Protein AF-0000000075883491 (afdb_homodimer)

Secondary structure (DSSP, 8-state):
-EEEHHHHHHHS-TTSEEEEETTEEEEEEEETTEEEEEEEEESS-TTTS-GGG-EEEEEEEEEEEESSHHHHHHHHHHHHT-/-EEEHHHHHHHS-TTSEEEEETTEEEEEEEETTEEEEEEEEESS-TTTS-GGG-EEEEEEEEEEEESSHHHHHHHHHHHHT-

Organism: Streptococcus dysgalactiae (NCBI:txid1334)

InterPro domains:
  IPR040613 Nucleotide modification associated domain 4 [PF18756] (1-79)

pLDDT: mean 87.58, std 11.11, range [54.25, 97.0]

Structure (mmCIF, N/CA/C/O backbone):
data_AF-0000000075883491-model_v1
#
loop_
_entity.id
_entity.type
_entity.pdbx_description
1 polymer 'UDP-N-acetylmuramate-alanine ligase'
#
loop_
_atom_site.group_PDB
_atom_site.id
_atom_site.type_symbol
_atom_site.label_atom_id
_atom_site.label_alt_id
_atom_site.label_comp_id
_atom_site.label_asym_id
_atom_site.label_entity_id
_atom_site.label_seq_id
_atom_site.pdbx_PDB_ins_code
_atom_site.Cartn_x
_atom_site.Cartn_y
_atom_site.Cartn_z
_atom_site.occupancy
_atom_site.B_iso_or_equiv
_atom_site.auth_seq_id
_atom_site.auth_comp_id
_atom_site.auth_asym_id
_atom_site.auth_atom_id
_atom_site.pdbx_PDB_model_num
ATOM 1 N N . MET A 1 1 ? -6.07 17.203 13.109 1 72.06 1 MET A N 1
ATOM 2 C CA . MET A 1 1 ? -5.098 16.609 14.016 1 72.06 1 MET A CA 1
ATOM 3 C C . MET A 1 1 ? -3.955 15.961 13.234 1 72.06 1 MET A C 1
ATOM 5 O O . MET A 1 1 ? -4.184 15.32 12.203 1 72.06 1 MET A O 1
ATOM 9 N N . THR A 1 2 ? -2.736 16.359 13.555 1 87.5 2 THR A N 1
ATOM 10 C CA . THR A 1 2 ? -1.535 15.922 12.844 1 87.5 2 THR A CA 1
ATOM 11 C C . THR A 1 2 ? -1.117 14.523 13.297 1 87.5 2 THR A C 1
ATOM 13 O O . THR A 1 2 ? -1.439 14.102 14.414 1 87.5 2 THR A O 1
ATOM 16 N N . THR A 1 3 ? -0.742 13.742 12.461 1 91.31 3 THR A N 1
ATOM 17 C CA . THR A 1 3 ? -0.175 12.43 12.758 1 91.31 3 THR A CA 1
ATOM 18 C C . THR A 1 3 ? 1.215 12.297 12.141 1 91.31 3 THR A C 1
ATOM 20 O O . THR A 1 3 ? 1.745 13.25 11.57 1 91.31 3 THR A O 1
ATOM 23 N N . THR A 1 4 ? 1.922 11.188 12.414 1 90 4 THR A N 1
ATOM 24 C CA . THR A 1 4 ? 3.209 10.859 11.805 1 90 4 THR A CA 1
ATOM 25 C C . THR A 1 4 ? 3.172 9.477 11.164 1 90 4 THR A C 1
ATOM 27 O O . THR A 1 4 ? 2.264 8.688 11.422 1 90 4 THR A O 1
ATOM 30 N N . LEU A 1 5 ? 4.117 9.289 10.328 1 90.75 5 LEU A N 1
ATOM 31 C CA . LEU A 1 5 ? 4.211 7.969 9.719 1 90.75 5 LEU A CA 1
ATOM 32 C C . LEU A 1 5 ? 4.363 6.887 10.789 1 90.75 5 LEU A C 1
ATOM 34 O O . LEU A 1 5 ? 3.764 5.816 10.68 1 90.75 5 LEU A O 1
ATOM 38 N N . GLU A 1 6 ? 5.191 7.125 11.812 1 90.88 6 GLU A N 1
ATOM 39 C CA . GLU A 1 6 ? 5.359 6.199 12.93 1 90.88 6 GLU A CA 1
ATOM 40 C C . GLU A 1 6 ? 4.02 5.875 13.578 1 90.88 6 GLU A C 1
ATOM 42 O O . GLU A 1 6 ? 3.715 4.707 13.844 1 90.88 6 GLU A O 1
ATOM 47 N N . LYS A 1 7 ? 3.213 6.867 13.82 1 92.75 7 LYS A N 1
ATOM 48 C CA . LYS A 1 7 ? 1.913 6.68 14.461 1 92.75 7 LYS A CA 1
ATOM 49 C C . LYS A 1 7 ? 0.967 5.895 13.555 1 92.75 7 LYS A C 1
ATOM 51 O O . LYS A 1 7 ? 0.168 5.09 14.031 1 92.75 7 LYS A O 1
ATOM 56 N N . LEU A 1 8 ? 1.03 6.211 12.258 1 94.75 8 LEU A N 1
ATOM 57 C CA . LEU A 1 8 ? 0.183 5.48 11.328 1 94.75 8 LEU A CA 1
ATOM 58 C C . LEU A 1 8 ? 0.496 3.988 11.359 1 94.75 8 LEU A C 1
ATOM 60 O O . LEU A 1 8 ? -0.416 3.158 11.367 1 94.75 8 LEU A O 1
ATOM 64 N N . TYR A 1 9 ? 1.832 3.633 11.477 1 93.69 9 TYR A N 1
ATOM 65 C CA . TYR A 1 9 ? 2.223 2.229 11.539 1 93.69 9 TYR A CA 1
ATOM 66 C C . TYR A 1 9 ? 1.803 1.599 12.859 1 93.69 9 TYR A C 1
ATOM 68 O O . TYR A 1 9 ? 1.639 0.38 12.953 1 93.69 9 TYR A O 1
ATOM 76 N N . ASP A 1 10 ? 1.544 2.408 13.867 1 93.69 10 ASP A N 1
ATOM 77 C CA . ASP A 1 10 ? 1.15 1.918 15.18 1 93.69 10 ASP A CA 1
ATOM 78 C C . ASP A 1 10 ? -0.359 1.693 15.258 1 93.69 10 ASP A C 1
ATOM 80 O O . ASP A 1 10 ? -0.822 0.777 15.938 1 93.69 10 ASP A O 1
ATOM 84 N N . ILE A 1 11 ? -1.118 2.525 14.602 1 94.12 11 ILE A N 1
ATOM 85 C CA . ILE A 1 11 ? -2.562 2.516 14.812 1 94.12 11 ILE A CA 1
ATOM 86 C C . ILE A 1 11 ? -3.221 1.566 13.812 1 94.12 11 ILE A C 1
ATOM 88 O O . ILE A 1 11 ? -4.23 0.928 14.125 1 94.12 11 ILE A O 1
ATOM 92 N N . TYR A 1 12 ? -2.738 1.44 12.664 1 95.62 12 TYR A N 1
ATOM 93 C CA . TYR A 1 12 ? -3.346 0.556 11.68 1 95.62 12 TYR A CA 1
ATOM 94 C C . TYR A 1 12 ? -2.822 -0.868 11.828 1 95.62 12 TYR A C 1
ATOM 96 O O . TYR A 1 12 ? -1.67 -1.075 12.211 1 95.62 12 TYR A O 1
ATOM 104 N N . PRO A 1 13 ? -3.703 -1.774 11.539 1 93.88 13 PRO A N 1
ATOM 105 C CA . PRO A 1 13 ? -3.215 -3.154 11.57 1 93.88 13 PRO A CA 1
ATOM 106 C C . PRO A 1 13 ? -2.178 -3.438 10.484 1 93.88 13 PRO A C 1
ATOM 108 O O . PRO A 1 13 ? -2.1 -2.707 9.492 1 93.88 13 PRO A O 1
ATOM 111 N N . ALA A 1 14 ? -1.427 -4.5 10.641 1 92.5 14 ALA A N 1
ATOM 112 C CA . ALA A 1 14 ? -0.366 -4.879 9.711 1 92.5 14 ALA A CA 1
ATOM 113 C C . ALA A 1 14 ? -0.933 -5.199 8.328 1 92.5 14 ALA A C 1
ATOM 115 O O . ALA A 1 14 ? -0.203 -5.191 7.336 1 92.5 14 ALA A O 1
ATOM 116 N N . THR A 1 15 ? -2.213 -5.406 8.258 1 93.69 15 THR A N 1
ATOM 117 C CA . THR A 1 15 ? -2.818 -5.777 6.984 1 93.69 15 THR A CA 1
ATOM 118 C C . THR A 1 15 ? -3.221 -4.539 6.191 1 93.69 15 THR A C 1
ATOM 120 O O . THR A 1 15 ? -3.643 -4.641 5.039 1 93.69 15 THR A O 1
ATOM 123 N N . ALA A 1 16 ? -3.135 -3.402 6.789 1 95.94 16 ALA A N 1
ATOM 124 C CA . ALA A 1 16 ? -3.352 -2.164 6.043 1 95.94 16 ALA A CA 1
ATOM 125 C C . ALA A 1 16 ? -2.158 -1.848 5.148 1 95.94 16 ALA A C 1
ATOM 127 O O . ALA A 1 16 ? -1.061 -2.369 5.359 1 95.94 16 ALA A O 1
ATOM 128 N N . SER A 1 17 ? -2.408 -1.094 4.113 1 96.94 17 SER A N 1
ATOM 129 C CA . SER A 1 17 ? -1.328 -0.626 3.25 1 96.94 17 SER A CA 1
ATOM 130 C C . SER A 1 17 ? -1.07 0.864 3.445 1 96.94 17 SER A C 1
ATOM 132 O O . SER A 1 17 ? -1.956 1.688 3.211 1 96.94 17 SER A O 1
ATOM 134 N N . ILE A 1 18 ? 0.077 1.157 3.92 1 96.88 18 ILE A N 1
ATOM 135 C CA . ILE A 1 18 ? 0.528 2.535 4.09 1 96.88 18 ILE A CA 1
ATOM 136 C C . ILE A 1 18 ? 1.584 2.867 3.039 1 96.88 18 ILE A C 1
ATOM 138 O O . ILE A 1 18 ? 2.633 2.219 2.979 1 96.88 18 ILE A O 1
ATOM 142 N N . ILE A 1 19 ? 1.335 3.869 2.232 1 96.62 19 ILE A N 1
ATOM 143 C CA . ILE A 1 19 ? 2.135 4.152 1.047 1 96.62 19 ILE A CA 1
ATOM 144 C C . ILE A 1 19 ? 2.613 5.602 1.081 1 96.62 19 ILE A C 1
ATOM 146 O O . ILE A 1 19 ? 1.896 6.508 0.652 1 96.62 19 ILE A O 1
ATOM 150 N N . PRO A 1 20 ? 3.848 5.781 1.582 1 94.06 20 PRO A N 1
ATOM 151 C CA . PRO A 1 20 ? 4.43 7.109 1.387 1 94.06 20 PRO A CA 1
ATOM 152 C C . PRO A 1 20 ? 4.633 7.457 -0.087 1 94.06 20 PRO A C 1
ATOM 154 O O . PRO A 1 20 ? 5.117 6.621 -0.858 1 94.06 20 PRO A O 1
ATOM 157 N N . TYR A 1 21 ? 4.27 8.617 -0.512 1 93.12 21 TYR A N 1
ATOM 158 C CA . TYR A 1 21 ? 4.363 9.109 -1.881 1 93.12 21 TYR A CA 1
ATOM 159 C C . TYR A 1 21 ? 4.648 10.609 -1.903 1 93.12 21 TYR A C 1
ATOM 161 O O . TYR A 1 21 ? 3.748 11.422 -1.67 1 93.12 21 TYR A O 1
ATOM 169 N N . LYS A 1 22 ? 5.855 11.016 -2.238 1 90.69 22 LYS A N 1
ATOM 170 C CA . LYS A 1 22 ? 6.258 12.414 -2.256 1 90.69 22 LYS A CA 1
ATOM 171 C C . LYS A 1 22 ? 5.859 13.117 -0.961 1 90.69 22 LYS A C 1
ATOM 173 O O . LYS A 1 22 ? 6.336 12.766 0.117 1 90.69 22 LYS A O 1
ATOM 178 N N . ASP A 1 23 ? 4.887 14.047 -1.021 1 89.81 23 ASP A N 1
ATOM 179 C CA . ASP A 1 23 ? 4.461 14.82 0.14 1 89.81 23 ASP A CA 1
ATOM 180 C C . ASP A 1 23 ? 3.193 14.234 0.757 1 89.81 23 ASP A C 1
ATOM 182 O O . ASP A 1 23 ? 2.537 14.891 1.573 1 89.81 23 ASP A O 1
ATOM 186 N N . TRP A 1 24 ? 2.873 13.062 0.331 1 92.88 24 TRP A N 1
ATOM 187 C CA . TRP A 1 24 ? 1.618 12.477 0.782 1 92.88 24 TRP A CA 1
ATOM 188 C C . TRP A 1 24 ? 1.854 11.102 1.409 1 92.88 24 TRP A C 1
ATOM 190 O O . TRP A 1 24 ? 2.941 10.539 1.286 1 92.88 24 TRP A O 1
ATOM 200 N N . VAL A 1 25 ? 0.886 10.68 2.16 1 94.94 25 VAL A N 1
ATOM 201 C CA . VAL A 1 25 ? 0.755 9.289 2.57 1 94.94 25 VAL A CA 1
ATOM 202 C C . VAL A 1 25 ? -0.639 8.773 2.221 1 94.94 25 VAL A C 1
ATOM 204 O O . VAL A 1 25 ? -1.643 9.414 2.543 1 94.94 25 VAL A O 1
ATOM 207 N N . ILE A 1 26 ? -0.681 7.66 1.47 1 96.5 26 ILE A N 1
ATOM 208 C CA . ILE A 1 26 ? -1.938 6.992 1.154 1 96.5 26 ILE A CA 1
ATOM 209 C C . ILE A 1 26 ? -2.113 5.77 2.055 1 96.5 26 ILE A C 1
ATOM 211 O O . ILE A 1 26 ? -1.197 4.953 2.191 1 96.5 26 ILE A O 1
ATOM 215 N N . VAL A 1 27 ? -3.258 5.664 2.736 1 96.94 27 VAL A N 1
ATOM 216 C CA . VAL A 1 27 ? -3.557 4.5 3.566 1 96.94 27 VAL A CA 1
ATOM 217 C C . VAL A 1 27 ? -4.793 3.783 3.025 1 96.94 27 VAL A C 1
ATOM 219 O O . VAL A 1 27 ? -5.859 4.387 2.887 1 96.94 27 VAL A O 1
ATOM 222 N N . ALA A 1 28 ? -4.586 2.57 2.617 1 96.62 28 ALA A N 1
ATOM 223 C CA . ALA A 1 28 ? -5.707 1.691 2.287 1 96.62 28 ALA A CA 1
ATOM 224 C C . ALA A 1 28 ? -5.918 0.645 3.377 1 96.62 28 ALA A C 1
ATOM 226 O O . ALA A 1 28 ? -4.977 -0.042 3.781 1 96.62 28 ALA A O 1
ATOM 227 N N . SER A 1 29 ? -7.141 0.497 3.865 1 94.88 29 SER A N 1
ATOM 228 C CA . SER A 1 29 ? -7.441 -0.425 4.953 1 94.88 29 SER A CA 1
ATOM 229 C C . SER A 1 29 ? -8.867 -0.958 4.852 1 94.88 29 SER A C 1
ATOM 231 O O . SER A 1 29 ? -9.656 -0.479 4.035 1 94.88 29 SER A O 1
ATOM 233 N N . ASN A 1 30 ? -9.039 -2.027 5.609 1 91.31 30 ASN A N 1
ATOM 234 C CA . ASN A 1 30 ? -10.398 -2.551 5.711 1 91.31 30 ASN A CA 1
ATOM 235 C C . ASN A 1 30 ? -11.172 -1.887 6.848 1 91.31 30 ASN A C 1
ATOM 237 O O . ASN A 1 30 ? -10.703 -1.857 7.988 1 91.31 30 ASN A O 1
ATOM 241 N N . GLY A 1 31 ? -12.258 -1.285 6.484 1 83.69 31 GLY A N 1
ATOM 242 C CA . GLY A 1 31 ? -13.164 -0.765 7.492 1 83.69 31 GLY A CA 1
ATOM 243 C C . GLY A 1 31 ? -14.453 -1.562 7.605 1 83.69 31 GLY A C 1
ATOM 244 O O . GLY A 1 31 ? -14.555 -2.668 7.066 1 83.69 31 GLY A O 1
ATOM 245 N N . TYR A 1 32 ? -15.375 -1.036 8.367 1 83.06 32 TYR A N 1
ATOM 246 C CA . TYR A 1 32 ? -16.641 -1.716 8.641 1 83.06 32 TYR A CA 1
ATOM 247 C C . TYR A 1 32 ? -17.453 -1.896 7.363 1 83.06 32 TYR A C 1
ATOM 249 O O . TYR A 1 32 ? -18.172 -2.883 7.215 1 83.06 32 TYR A O 1
ATOM 257 N N . LYS A 1 33 ? -17.328 -0.985 6.438 1 84.12 33 LYS A N 1
ATOM 258 C CA . LYS A 1 33 ? -18.156 -1.001 5.23 1 84.12 33 LYS A CA 1
ATOM 259 C C . LYS A 1 33 ? -17.375 -1.542 4.039 1 84.12 33 LYS A C 1
ATOM 261 O O . LYS A 1 33 ? -17.891 -1.581 2.92 1 84.12 33 LYS A O 1
ATOM 266 N N . GLY A 1 34 ? -16.078 -1.956 4.301 1 88 34 GLY A N 1
ATOM 267 C CA . GLY A 1 34 ? -15.266 -2.428 3.189 1 88 34 GLY A CA 1
ATOM 268 C C . GLY A 1 34 ? -13.914 -1.745 3.107 1 88 34 GLY A C 1
ATOM 269 O O . GLY A 1 34 ? -13.375 -1.309 4.125 1 88 34 GLY A O 1
ATOM 270 N N . THR A 1 35 ? -13.453 -1.71 1.942 1 92.31 35 THR A N 1
ATOM 271 C CA . THR A 1 35 ? -12.148 -1.087 1.731 1 92.31 35 THR A CA 1
ATOM 272 C C . THR A 1 35 ? -12.266 0.434 1.783 1 92.31 35 THR A C 1
ATOM 274 O O . THR A 1 35 ? -13.148 1.018 1.151 1 92.31 35 THR A O 1
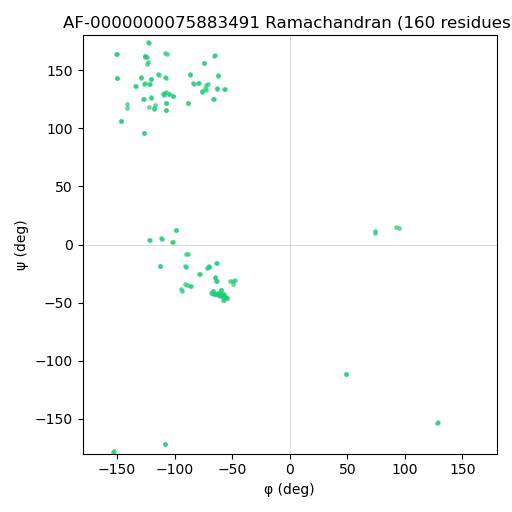ATOM 277 N N . GLU A 1 36 ? -11.375 0.983 2.541 1 93.25 36 GLU A N 1
ATOM 278 C CA . GLU A 1 36 ? -11.336 2.432 2.717 1 93.25 36 GLU A CA 1
ATOM 279 C C . GLU A 1 36 ? -9.969 2.996 2.338 1 93.25 36 GLU A C 1
ATOM 281 O O . GLU A 1 36 ? -8.969 2.277 2.357 1 93.25 36 GLU A O 1
ATOM 286 N N . VAL A 1 37 ? -10.023 4.297 1.967 1 95.75 37 VAL A N 1
ATOM 287 C CA . VAL A 1 37 ? -8.758 4.953 1.638 1 95.75 37 VAL A CA 1
ATOM 288 C C . VAL A 1 37 ? -8.688 6.309 2.336 1 95.75 37 VAL A C 1
ATOM 290 O O . VAL A 1 37 ? -9.695 7.004 2.459 1 95.75 37 VAL A O 1
ATOM 293 N N . GLU A 1 38 ? -7.586 6.602 2.881 1 95.88 38 GLU A N 1
ATOM 294 C CA . GLU A 1 38 ? -7.266 7.906 3.447 1 95.88 38 GLU A CA 1
ATOM 295 C C . GLU A 1 38 ? -6.043 8.516 2.766 1 95.88 38 GLU A C 1
ATOM 297 O O . GLU A 1 38 ? -5.098 7.805 2.422 1 95.88 38 GLU A O 1
ATOM 302 N N . ILE A 1 39 ? -6.102 9.836 2.592 1 96.12 39 ILE A N 1
ATOM 303 C CA . ILE A 1 39 ? -4.973 10.57 2.035 1 96.12 39 ILE A CA 1
ATOM 304 C C . ILE A 1 39 ? -4.5 11.617 3.041 1 96.12 39 ILE A C 1
ATOM 306 O O . ILE A 1 39 ? -5.301 12.391 3.566 1 96.12 39 ILE A O 1
ATOM 310 N N . TYR A 1 40 ? -3.176 11.547 3.309 1 94.62 40 TYR A N 1
ATOM 311 C CA . TYR A 1 40 ? -2.541 12.516 4.199 1 94.62 40 TYR A CA 1
ATOM 312 C C . TYR A 1 40 ? -1.545 13.383 3.438 1 94.62 40 TYR A C 1
ATOM 314 O O . TYR A 1 40 ? -0.872 12.906 2.52 1 94.62 40 TYR A O 1
ATOM 322 N N . GLU A 1 41 ? -1.415 14.617 3.826 1 93 41 GLU A N 1
ATOM 323 C CA . GLU A 1 41 ? -0.447 15.539 3.242 1 93 41 GLU A CA 1
ATOM 324 C C . GLU A 1 41 ? 0.501 16.094 4.305 1 93 41 GLU A C 1
ATOM 326 O O . GLU A 1 41 ? 0.082 16.391 5.426 1 93 41 GLU A O 1
ATOM 331 N N . THR A 1 42 ? 1.769 16.141 3.873 1 89.12 42 THR A N 1
ATOM 332 C CA . THR A 1 42 ? 2.77 16.641 4.805 1 89.12 42 THR A CA 1
ATOM 333 C C . THR A 1 42 ? 2.396 18.047 5.297 1 89.12 42 THR A C 1
ATOM 335 O O . THR A 1 42 ? 1.935 18.875 4.512 1 89.12 42 THR A O 1
ATOM 338 N N . ALA A 1 43 ? 2.52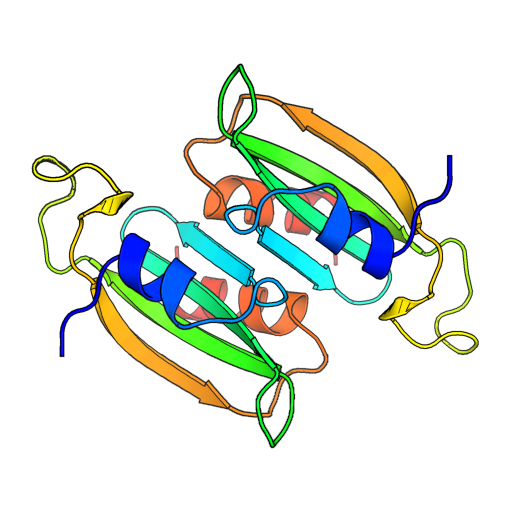9 18.141 6.594 1 82.31 43 ALA A N 1
ATOM 339 C CA . ALA A 1 43 ? 2.354 19.453 7.215 1 82.31 43 ALA A CA 1
ATOM 340 C C . ALA A 1 43 ? 3.678 20.203 7.281 1 82.31 43 ALA A C 1
ATOM 342 O O . ALA A 1 43 ? 3.697 21.422 7.543 1 82.31 43 ALA A O 1
ATOM 343 N N . ASP A 1 44 ? 4.727 19.391 7.152 1 75 44 ASP A N 1
ATOM 344 C CA . ASP A 1 44 ? 6.066 19.953 7.273 1 75 44 ASP A CA 1
ATOM 345 C C . ASP A 1 44 ? 6.766 20 5.918 1 75 44 ASP A C 1
ATOM 347 O O . ASP A 1 44 ? 6.273 19.438 4.938 1 75 44 ASP A O 1
ATOM 351 N N . SER A 1 45 ? 7.824 20.781 5.93 1 63.91 45 SER A N 1
ATOM 352 C CA . SER A 1 45 ? 8.656 20.781 4.727 1 63.91 45 SER A CA 1
ATOM 353 C C . SER A 1 45 ? 9.461 19.484 4.621 1 63.91 45 SER A C 1
ATOM 355 O O . SER A 1 45 ? 9.859 18.906 5.641 1 63.91 45 SER A O 1
ATOM 357 N N . LEU A 1 46 ? 9.523 18.844 3.422 1 59.69 46 LEU A N 1
ATOM 358 C CA . LEU A 1 46 ? 10.25 17.609 3.148 1 59.69 46 LEU A CA 1
ATOM 359 C C . LEU A 1 46 ? 11.695 17.719 3.623 1 59.69 46 LEU A C 1
ATOM 361 O O . LEU A 1 46 ? 12.305 16.719 3.992 1 59.69 46 LEU A O 1
ATOM 365 N N . GLU A 1 47 ? 12.227 18.859 3.584 1 60.44 47 GLU A N 1
ATOM 366 C CA . GLU A 1 47 ? 13.641 19.094 3.871 1 60.44 47 GLU A CA 1
ATOM 367 C C . GLU A 1 47 ? 13.93 18.938 5.359 1 60.44 47 GLU A C 1
ATOM 369 O O . GLU A 1 47 ? 15.07 18.672 5.75 1 60.44 47 GLU A O 1
ATOM 374 N N . GLU A 1 48 ? 12.977 19.031 6.094 1 54.47 48 GLU A N 1
ATOM 375 C CA . GLU A 1 48 ? 13.25 19.172 7.52 1 54.47 48 GLU A CA 1
ATOM 376 C C . GLU A 1 48 ? 13.219 17.812 8.219 1 54.47 48 GLU A C 1
ATOM 378 O O . GLU A 1 48 ? 13.969 17.578 9.18 1 54.47 48 GLU A O 1
ATOM 383 N N . PHE A 1 49 ? 12.344 17.047 7.816 1 55 49 PHE A N 1
ATOM 384 C CA . PHE A 1 49 ? 12.164 15.859 8.641 1 55 49 PHE A CA 1
ATOM 385 C C . PHE A 1 49 ? 12.266 14.594 7.793 1 55 49 PHE A C 1
ATOM 387 O O . PHE A 1 49 ? 11.898 14.594 6.617 1 55 49 PHE A O 1
ATOM 394 N N . GLU A 1 50 ? 12.961 13.695 8.453 1 59.44 50 GLU A N 1
ATOM 395 C CA . GLU A 1 50 ? 12.922 12.359 7.879 1 59.44 50 GLU A CA 1
ATOM 396 C C . GLU A 1 50 ? 11.5 11.805 7.871 1 59.44 50 GLU A C 1
ATOM 398 O O . GLU A 1 50 ? 10.672 12.195 8.695 1 59.44 50 GLU A O 1
ATOM 403 N N . ASN A 1 51 ? 11.102 11.039 6.934 1 63.09 51 ASN A N 1
ATOM 404 C CA . ASN A 1 51 ? 9.758 10.547 6.641 1 63.09 51 ASN A CA 1
ATOM 405 C C . ASN A 1 51 ? 9.086 9.969 7.887 1 63.09 51 ASN A C 1
ATOM 407 O O . ASN A 1 51 ? 7.926 10.273 8.164 1 63.09 51 ASN A O 1
ATOM 411 N N . PHE A 1 52 ? 9.75 9.43 8.75 1 71.44 52 PHE A N 1
ATOM 412 C CA . PHE A 1 52 ? 9.133 8.672 9.836 1 71.44 52 PHE A CA 1
ATOM 413 C C . PHE A 1 52 ? 8.578 9.609 10.898 1 71.44 52 PHE A C 1
ATOM 415 O O . PHE A 1 52 ? 7.535 9.328 11.5 1 71.44 52 PHE A O 1
ATOM 422 N N . GLU A 1 53 ? 9.148 10.82 11 1 76.44 53 GLU A N 1
ATOM 423 C CA . GLU A 1 53 ? 8.719 11.742 12.047 1 76.44 53 GLU A CA 1
ATOM 424 C C . GLU A 1 53 ? 7.996 12.945 11.453 1 76.44 53 GLU A C 1
ATOM 426 O O . GLU A 1 53 ? 7.562 13.844 12.188 1 76.44 53 GLU A O 1
ATOM 431 N N . ARG A 1 54 ? 7.812 12.867 10.219 1 83 54 ARG A N 1
ATOM 432 C CA . ARG A 1 54 ? 7.141 13.984 9.555 1 83 54 ARG A CA 1
ATOM 433 C C . ARG A 1 54 ? 5.652 14.008 9.891 1 83 54 ARG A C 1
ATOM 435 O O . ARG A 1 54 ? 5.012 12.953 9.961 1 83 54 ARG A O 1
ATOM 442 N N . ARG A 1 55 ? 5.25 15.203 10.125 1 88.12 55 ARG A N 1
ATOM 443 C CA . ARG A 1 55 ? 3.844 15.367 10.469 1 88.12 55 ARG A CA 1
ATOM 444 C C . ARG A 1 55 ? 2.975 15.414 9.219 1 88.12 55 ARG A C 1
ATOM 446 O O . ARG A 1 55 ? 3.344 16.031 8.219 1 88.12 55 ARG A O 1
ATOM 453 N N . PHE A 1 56 ? 1.852 14.727 9.344 1 91.94 56 PHE A N 1
ATOM 454 C CA . PHE A 1 56 ? 0.89 14.688 8.25 1 91.94 56 PHE A CA 1
ATOM 455 C C . PHE A 1 56 ? -0.508 15.039 8.742 1 91.94 56 PHE A C 1
ATOM 457 O O . PHE A 1 56 ? -0.885 14.688 9.859 1 91.94 56 PHE A O 1
ATOM 464 N N . ASP A 1 57 ? -1.253 15.758 7.852 1 92.94 57 ASP A N 1
ATOM 465 C CA . ASP A 1 57 ? -2.672 16.016 8.078 1 92.94 57 ASP A CA 1
ATOM 466 C C . ASP A 1 57 ? -3.537 15.211 7.109 1 92.94 57 ASP A C 1
ATOM 468 O O . ASP A 1 57 ? -3.262 15.172 5.91 1 92.94 57 ASP A O 1
ATOM 472 N N . ARG A 1 58 ? -4.57 14.508 7.711 1 94 58 ARG A N 1
ATOM 473 C CA . ARG A 1 58 ? -5.508 13.836 6.828 1 94 58 ARG A CA 1
ATOM 474 C C . ARG A 1 58 ? -6.316 14.836 6.012 1 94 58 ARG A C 1
ATOM 476 O O . ARG A 1 58 ? -6.98 15.711 6.57 1 94 58 ARG A O 1
ATOM 483 N N . ILE A 1 59 ? -6.324 14.727 4.699 1 93.19 59 ILE A N 1
ATOM 484 C CA . ILE A 1 59 ? -7.012 15.711 3.871 1 93.19 59 ILE A CA 1
ATOM 485 C C . ILE A 1 59 ? -8.211 15.062 3.184 1 93.19 59 ILE A C 1
ATOM 487 O O . ILE A 1 59 ? -9.086 15.75 2.666 1 93.19 59 ILE A O 1
ATOM 491 N N . TYR A 1 60 ? -8.25 13.766 3.098 1 92 60 TYR A N 1
ATOM 492 C CA . TYR A 1 60 ? -9.375 13.07 2.482 1 92 60 TYR A CA 1
ATOM 493 C C . TYR A 1 60 ? -9.578 11.695 3.109 1 92 60 TYR A C 1
ATOM 495 O O . TYR A 1 60 ? -8.617 11.039 3.508 1 92 60 TYR A O 1
ATOM 503 N N . GLN A 1 61 ? -10.766 11.234 3.271 1 90.5 6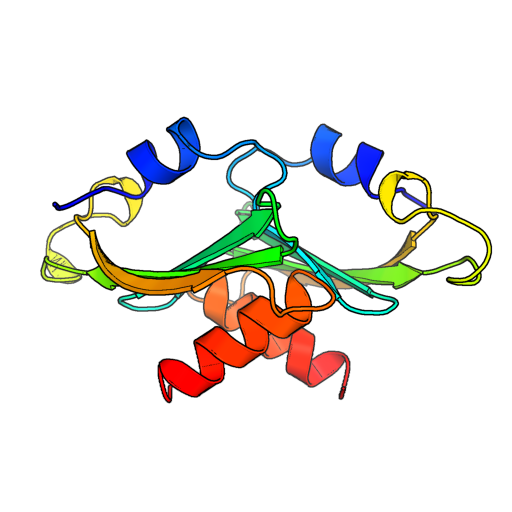1 GLN A N 1
ATOM 504 C CA . GLN A 1 61 ? -11.156 9.883 3.656 1 90.5 61 GLN A CA 1
ATOM 505 C C . GLN A 1 61 ? -12.398 9.43 2.887 1 90.5 61 GLN A C 1
ATOM 507 O O . GLN A 1 61 ? -13.383 10.164 2.795 1 90.5 61 GLN A O 1
ATOM 512 N N . GLU A 1 62 ? -12.258 8.375 2.176 1 82 62 GLU A N 1
ATOM 513 C CA . GLU A 1 62 ? -13.391 7.781 1.467 1 82 62 GLU A CA 1
ATOM 514 C C . GLU A 1 62 ? -13.609 6.336 1.897 1 82 62 GLU A C 1
ATOM 516 O O . GLU A 1 62 ? -12.703 5.508 1.799 1 82 62 GLU A O 1
ATOM 521 N N . ALA A 1 63 ? -14.758 6 2.469 1 70.44 63 ALA A N 1
ATOM 522 C CA . ALA A 1 63 ? -15.039 4.688 3.051 1 70.44 63 ALA A CA 1
ATOM 523 C C . ALA A 1 63 ? -16.047 3.914 2.205 1 70.44 63 ALA A C 1
ATOM 525 O O . ALA A 1 63 ? -17.078 4.457 1.807 1 70.44 63 ALA A O 1
ATOM 526 N N . GLY A 1 64 ? -15.617 2.717 1.923 1 68.06 64 GLY A N 1
ATOM 527 C CA . GLY A 1 64 ? -16.625 1.704 1.662 1 68.06 64 GLY A CA 1
ATOM 528 C C . GLY A 1 64 ? -16.938 1.53 0.186 1 68.06 64 GLY A C 1
ATOM 529 O O . GLY A 1 64 ? -17.844 0.79 -0.183 1 68.06 64 GLY A O 1
ATOM 530 N N . ARG A 1 65 ? -16.125 2.061 -0.678 1 79.06 65 ARG A N 1
ATOM 531 C CA . ARG A 1 65 ? -16.672 2 -2.033 1 79.06 65 ARG A CA 1
ATOM 532 C C . ARG A 1 65 ? -15.727 1.241 -2.963 1 79.06 65 ARG A C 1
ATOM 534 O O . ARG A 1 65 ? -16.031 1.06 -4.145 1 79.06 65 ARG A O 1
ATOM 541 N N . PHE A 1 66 ? -14.672 0.738 -2.34 1 91.44 66 PHE A N 1
ATOM 542 C CA . PHE A 1 66 ? -13.711 0.183 -3.279 1 91.44 66 PHE A CA 1
ATOM 543 C C . PHE A 1 66 ? -13.719 -1.34 -3.234 1 91.44 66 PHE A C 1
ATOM 545 O O . PHE A 1 66 ? -13.898 -1.934 -2.168 1 91.44 66 PHE A O 1
ATOM 552 N N . GLU A 1 67 ? -13.562 -1.927 -4.289 1 89.56 67 GLU A N 1
ATOM 553 C CA . GLU A 1 67 ? -13.555 -3.383 -4.406 1 89.56 67 GLU A CA 1
ATOM 554 C C . GLU A 1 67 ? -12.367 -3.99 -3.664 1 89.56 67 GLU A C 1
ATOM 556 O O . GLU A 1 67 ? -12.484 -5.066 -3.07 1 89.56 67 GLU A O 1
ATOM 561 N N . ASP A 1 68 ? -11.203 -3.426 -3.77 1 92.38 68 ASP A N 1
ATOM 562 C CA . ASP A 1 68 ? -9.992 -3.889 -3.1 1 92.38 68 ASP A CA 1
ATOM 563 C C . ASP A 1 68 ? -9.023 -2.734 -2.861 1 92.38 68 ASP A C 1
ATOM 565 O O . ASP A 1 68 ? -9.32 -1.586 -3.195 1 92.38 68 ASP A O 1
ATOM 569 N N . PHE A 1 69 ? -7.855 -3.01 -2.295 1 95.06 69 PHE A N 1
ATOM 570 C CA . PHE A 1 69 ? -6.895 -1.974 -1.937 1 95.06 69 PHE A CA 1
ATOM 571 C C . PHE A 1 69 ? -6.352 -1.283 -3.184 1 95.06 69 PHE A C 1
ATOM 573 O O . PHE A 1 69 ? -6.148 -0.067 -3.188 1 95.06 69 PHE A O 1
ATOM 580 N N . GLY A 1 70 ? -6.031 -2.059 -4.234 1 95.75 70 GLY A N 1
ATOM 581 C CA . GLY A 1 70 ? -5.484 -1.489 -5.457 1 95.75 70 GLY A CA 1
ATOM 582 C C . GLY A 1 70 ? -6.375 -0.425 -6.07 1 95.75 70 GLY A C 1
ATOM 583 O O . GLY A 1 70 ? -5.895 0.631 -6.484 1 95.75 70 GLY A O 1
ATOM 584 N N . HIS A 1 71 ? -7.688 -0.669 -6.156 1 94.75 71 HIS A N 1
ATOM 585 C CA . HIS A 1 71 ? -8.617 0.328 -6.676 1 94.75 71 HIS A CA 1
ATOM 586 C C . HIS A 1 71 ? -8.625 1.581 -5.805 1 94.75 71 HIS A C 1
ATOM 588 O O . HIS A 1 71 ? -8.688 2.699 -6.32 1 94.75 71 HIS A O 1
ATOM 594 N N . ALA A 1 72 ? -8.617 1.354 -4.5 1 95.06 72 ALA A N 1
ATOM 595 C CA . ALA A 1 72 ? -8.586 2.482 -3.574 1 95.06 72 ALA A CA 1
ATOM 596 C C . ALA A 1 72 ? -7.332 3.328 -3.783 1 95.06 72 ALA A C 1
ATOM 598 O O . ALA A 1 72 ? -7.406 4.559 -3.818 1 95.06 72 ALA A O 1
ATOM 599 N N . VAL A 1 73 ? -6.195 2.676 -3.947 1 96.75 73 VAL A N 1
ATOM 600 C CA . VAL A 1 73 ? -4.918 3.357 -4.113 1 96.75 73 VAL A CA 1
ATOM 601 C C . VAL A 1 73 ? -4.891 4.086 -5.453 1 96.75 73 VAL A C 1
ATOM 603 O O . VAL A 1 73 ? -4.434 5.23 -5.535 1 96.75 73 VAL A O 1
ATOM 606 N N . LYS A 1 74 ? -5.398 3.453 -6.512 1 94.94 74 LYS A N 1
ATOM 607 C CA . LYS A 1 74 ? -5.496 4.121 -7.805 1 94.94 74 LYS A CA 1
ATOM 608 C C . LYS A 1 74 ? -6.324 5.398 -7.699 1 94.94 74 LYS A C 1
ATOM 610 O O . LYS A 1 74 ? -5.938 6.441 -8.227 1 94.94 74 LYS A O 1
ATOM 615 N N . TRP A 1 75 ? -7.434 5.262 -7.074 1 94.19 75 TRP A N 1
ATOM 616 C CA . TRP A 1 75 ? -8.305 6.414 -6.875 1 94.19 75 TRP A CA 1
ATOM 617 C C . TRP A 1 75 ? -7.566 7.531 -6.145 1 94.19 75 TRP A C 1
ATOM 619 O O . TRP A 1 75 ? -7.691 8.703 -6.504 1 94.19 75 TRP A O 1
ATOM 629 N N . ALA A 1 76 ? -6.816 7.203 -5.078 1 95.56 76 ALA A N 1
ATOM 630 C CA . ALA A 1 76 ? -6.062 8.188 -4.305 1 95.56 76 ALA A CA 1
ATOM 631 C C . ALA A 1 76 ? -5.035 8.906 -5.18 1 95.56 76 ALA A C 1
ATOM 633 O O . ALA A 1 76 ? -4.879 10.125 -5.086 1 95.56 76 ALA A O 1
ATOM 634 N N . PHE A 1 77 ? -4.293 8.133 -6.055 1 95.44 77 PHE A N 1
ATOM 635 C CA . PHE A 1 77 ? -3.342 8.742 -6.973 1 95.44 77 PHE A CA 1
ATOM 636 C C . PHE A 1 77 ? -4.035 9.75 -7.883 1 95.44 77 PHE A C 1
ATOM 638 O O . PHE A 1 77 ? -3.504 10.836 -8.141 1 95.44 77 PHE A O 1
ATOM 645 N N . GLU A 1 78 ? -5.172 9.328 -8.375 1 93.56 78 GLU A N 1
ATOM 646 C CA . GLU A 1 78 ? -5.941 10.211 -9.242 1 93.56 78 GLU A CA 1
ATOM 647 C C . GLU A 1 78 ? -6.375 11.477 -8.508 1 93.56 78 GLU A C 1
ATOM 649 O O . GLU A 1 78 ? -6.371 12.562 -9.078 1 93.56 78 GLU A O 1
ATOM 654 N N . LYS A 1 79 ? -6.844 11.352 -7.297 1 93.62 79 LYS A N 1
ATOM 655 C CA . LYS A 1 79 ? -7.289 12.484 -6.488 1 93.62 79 LYS A CA 1
ATOM 656 C C . LYS A 1 79 ? -6.145 13.461 -6.219 1 93.62 79 LYS A C 1
ATOM 658 O O . LYS A 1 79 ? -6.348 14.672 -6.203 1 93.62 79 LYS A O 1
ATOM 663 N N . ILE A 1 80 ? -4.93 12.914 -5.91 1 92.62 80 ILE A N 1
ATOM 664 C CA . ILE A 1 80 ? -3.752 13.734 -5.652 1 92.62 80 ILE A CA 1
ATOM 665 C C . ILE A 1 80 ? -3.352 14.484 -6.922 1 92.62 80 ILE A C 1
ATOM 667 O O . ILE A 1 80 ? -2.936 15.641 -6.863 1 92.62 80 ILE A O 1
ATOM 671 N N . GLY A 1 81 ? -3.654 13.914 -8.164 1 83.31 81 GLY A N 1
ATOM 672 C CA . GLY A 1 81 ? -3.363 14.562 -9.43 1 83.31 81 GLY A CA 1
ATOM 673 C C . GLY A 1 81 ? -1.891 14.539 -9.789 1 83.31 81 GLY A C 1
ATOM 674 O O . GLY A 1 81 ? -1.416 15.383 -10.547 1 83.31 81 GLY A O 1
ATOM 675 N N . GLU A 1 82 ? -1 13.852 -9.156 1 69.56 82 GLU A N 1
ATOM 676 C CA . GLU A 1 82 ? 0.428 13.789 -9.453 1 69.56 82 GLU A CA 1
ATOM 677 C C . GLU A 1 82 ? 0.853 12.375 -9.836 1 69.56 82 GLU A C 1
ATOM 679 O O . GLU A 1 82 ? 0.254 11.398 -9.375 1 69.56 82 GLU A O 1
ATOM 684 N N . MET B 1 1 ? 7.773 -20.469 -7.047 1 72.25 1 MET B N 1
ATOM 685 C CA . MET B 1 1 ? 7.227 -20.875 -5.75 1 72.25 1 MET B CA 1
ATOM 686 C C . MET B 1 1 ? 6.02 -20.016 -5.379 1 72.25 1 MET B C 1
ATOM 688 O O . MET B 1 1 ? 6.02 -18.812 -5.602 1 72.25 1 MET B O 1
ATOM 692 N N . THR B 1 2 ? 4.902 -20.688 -5.09 1 87.69 2 THR B N 1
ATOM 693 C CA . THR B 1 2 ? 3.631 -20.031 -4.816 1 87.69 2 THR B CA 1
ATOM 694 C C . THR B 1 2 ? 3.59 -19.5 -3.381 1 87.69 2 THR B C 1
ATOM 696 O O . THR B 1 2 ? 4.297 -20.016 -2.51 1 87.69 2 THR B O 1
ATOM 699 N N . THR B 1 3 ? 3.104 -18.422 -3.172 1 91.31 3 THR B N 1
ATOM 700 C CA . THR B 1 3 ? 2.857 -17.844 -1.853 1 91.31 3 THR B CA 1
ATOM 701 C C . THR B 1 3 ? 1.379 -17.5 -1.679 1 91.31 3 THR B C 1
ATOM 703 O O . THR B 1 3 ? 0.564 -17.781 -2.561 1 91.31 3 THR B O 1
ATOM 706 N N . THR B 1 4 ? 0.966 -17.078 -0.472 1 90.06 4 THR B N 1
ATOM 707 C CA . THR B 1 4 ? -0.385 -16.609 -0.188 1 90.06 4 THR B CA 1
ATOM 708 C C . THR B 1 4 ? -0.355 -15.227 0.439 1 90.06 4 THR B C 1
ATOM 710 O O . THR B 1 4 ? 0.698 -14.758 0.883 1 90.06 4 THR B O 1
ATOM 713 N N . LEU B 1 5 ? -1.488 -14.625 0.377 1 90.69 5 LEU B N 1
ATOM 714 C CA . LEU B 1 5 ? -1.579 -13.328 1.025 1 90.69 5 LEU B CA 1
ATOM 715 C C . LEU B 1 5 ? -1.219 -13.422 2.504 1 90.69 5 LEU B C 1
ATOM 717 O O . LEU B 1 5 ? -0.532 -12.555 3.041 1 90.69 5 LEU B O 1
ATOM 721 N N . GLU B 1 6 ? -1.7 -14.469 3.201 1 90.69 6 GLU B N 1
ATOM 722 C CA . GLU B 1 6 ? -1.363 -14.711 4.602 1 90.69 6 GLU B CA 1
ATOM 723 C C . GLU B 1 6 ? 0.149 -14.773 4.801 1 90.69 6 GLU B C 1
ATOM 725 O O . GLU B 1 6 ? 0.687 -14.156 5.719 1 90.69 6 GLU B O 1
ATOM 730 N N . LYS B 1 7 ? 0.834 -15.484 3.963 1 92.62 7 LYS B N 1
ATOM 731 C CA . LYS B 1 7 ? 2.283 -15.633 4.066 1 92.62 7 LYS B CA 1
ATOM 732 C C . LYS B 1 7 ? 2.992 -14.312 3.807 1 92.62 7 LYS B C 1
ATOM 734 O O . LYS B 1 7 ? 4.012 -14.016 4.43 1 92.62 7 LYS B O 1
ATOM 739 N N . LEU B 1 8 ? 2.473 -13.57 2.822 1 94.69 8 LEU B N 1
ATOM 740 C CA . LEU B 1 8 ? 3.072 -12.266 2.535 1 94.69 8 LEU B CA 1
ATOM 741 C C . LEU B 1 8 ? 3.008 -11.359 3.76 1 94.69 8 LEU B C 1
ATOM 743 O O . LEU B 1 8 ? 3.982 -10.68 4.082 1 94.69 8 LEU B O 1
ATOM 747 N N . TYR B 1 9 ? 1.853 -11.414 4.516 1 93.5 9 TYR B N 1
ATOM 748 C CA . TYR B 1 9 ? 1.71 -10.594 5.711 1 93.5 9 TYR B CA 1
ATOM 749 C C . TYR B 1 9 ? 2.615 -11.094 6.828 1 93.5 9 TYR B C 1
ATOM 751 O O . TYR B 1 9 ? 2.979 -10.336 7.73 1 93.5 9 TYR B O 1
ATOM 759 N N . ASP B 1 10 ? 3.053 -12.328 6.742 1 93.44 10 ASP B N 1
ATOM 760 C CA . ASP B 1 10 ? 3.914 -12.914 7.762 1 93.44 10 ASP B CA 1
ATOM 761 C C . ASP B 1 10 ? 5.383 -12.602 7.492 1 93.44 10 ASP B C 1
ATOM 763 O O . ASP B 1 10 ? 6.168 -12.414 8.422 1 93.44 10 ASP B O 1
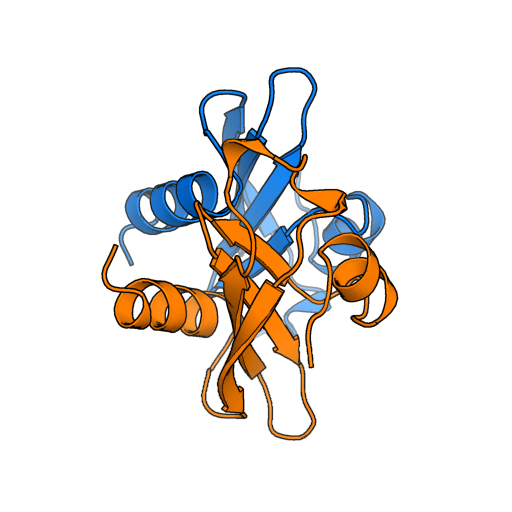ATOM 767 N N . ILE B 1 11 ? 5.773 -12.562 6.246 1 94 11 ILE B N 1
ATOM 768 C CA . ILE B 1 11 ? 7.191 -12.492 5.91 1 94 11 ILE B CA 1
ATOM 769 C C . ILE B 1 11 ? 7.625 -11.031 5.828 1 94 11 ILE B C 1
ATOM 771 O O . ILE B 1 11 ? 8.758 -10.688 6.18 1 94 11 ILE B O 1
ATOM 775 N N . TYR B 1 12 ? 6.809 -10.172 5.391 1 95.62 12 TYR B N 1
ATOM 776 C CA . TYR B 1 12 ? 7.188 -8.766 5.273 1 95.62 12 TYR B CA 1
ATOM 777 C C . TYR B 1 12 ? 6.941 -8.023 6.578 1 95.62 12 TYR B C 1
ATOM 779 O O . TYR B 1 12 ? 6.008 -8.344 7.316 1 95.62 12 TYR B O 1
ATOM 787 N N . PRO B 1 13 ? 7.812 -7.094 6.812 1 93.75 13 PRO B N 1
ATOM 788 C CA . PRO B 1 13 ? 7.559 -6.281 8.008 1 93.75 13 PRO B CA 1
ATOM 789 C C . PRO B 1 13 ? 6.281 -5.453 7.895 1 93.75 13 PRO B C 1
ATOM 791 O O . PRO B 1 13 ? 5.793 -5.211 6.789 1 93.75 13 PRO B O 1
ATOM 794 N N . ALA B 1 14 ? 5.789 -4.977 9 1 92.5 14 ALA B N 1
ATOM 795 C CA . ALA B 1 14 ? 4.555 -4.199 9.07 1 92.5 14 ALA B CA 1
ATOM 796 C C . ALA B 1 14 ? 4.695 -2.883 8.305 1 92.5 14 ALA B C 1
ATOM 798 O O . ALA B 1 14 ? 3.695 -2.256 7.949 1 92.5 14 ALA B O 1
ATOM 799 N N . THR B 1 15 ? 5.902 -2.51 8 1 93.81 15 THR B N 1
ATOM 800 C CA . THR B 1 15 ? 6.117 -1.234 7.332 1 93.81 15 THR B CA 1
ATOM 801 C C . THR B 1 15 ? 6.074 -1.406 5.816 1 93.81 15 THR B C 1
ATOM 803 O O . THR B 1 15 ? 6.129 -0.424 5.074 1 93.81 15 THR B O 1
ATOM 806 N N . ALA B 1 16 ? 6.023 -2.611 5.355 1 96 16 ALA B N 1
ATOM 807 C CA . ALA B 1 16 ? 5.816 -2.842 3.93 1 96 16 ALA B CA 1
ATOM 808 C C . ALA B 1 16 ? 4.367 -2.57 3.535 1 96 16 ALA B C 1
ATOM 810 O O . ALA B 1 16 ? 3.48 -2.545 4.391 1 96 16 ALA B O 1
ATOM 811 N N . SER B 1 17 ? 4.164 -2.266 2.285 1 97 17 SER B N 1
ATOM 812 C CA . SER B 1 17 ? 2.812 -2.096 1.766 1 97 17 SER B CA 1
ATOM 813 C C . SER B 1 17 ? 2.416 -3.26 0.864 1 97 17 SER B C 1
ATOM 815 O O . SER B 1 17 ? 3.057 -3.504 -0.16 1 97 17 SER B O 1
ATOM 817 N N . ILE B 1 18 ? 1.449 -3.967 1.285 1 96.81 18 ILE B N 1
ATOM 818 C CA . ILE B 1 18 ? 0.88 -5.066 0.514 1 96.81 18 ILE B CA 1
ATOM 819 C C . ILE B 1 18 ? -0.49 -4.664 -0.025 1 96.81 18 ILE B C 1
ATOM 821 O O . ILE B 1 18 ? -1.398 -4.344 0.746 1 96.81 18 ILE B O 1
ATOM 825 N N . ILE B 1 19 ? -0.662 -4.699 -1.326 1 96.56 19 ILE B N 1
ATOM 826 C CA . ILE B 1 19 ? -1.826 -4.121 -1.99 1 96.56 19 ILE B CA 1
ATOM 827 C C . ILE B 1 19 ? -2.477 -5.172 -2.891 1 96.56 19 ILE B C 1
ATOM 829 O O . ILE B 1 19 ? -2.072 -5.348 -4.043 1 96.56 19 ILE B O 1
ATOM 833 N N . PRO B 1 20 ? -3.496 -5.832 -2.344 1 94.19 20 PRO B N 1
ATOM 834 C CA . PRO B 1 20 ? -4.301 -6.645 -3.256 1 94.19 20 PRO B CA 1
ATOM 835 C C . PRO B 1 20 ? -5.004 -5.812 -4.324 1 94.19 20 PRO B C 1
ATOM 837 O O . PRO B 1 20 ? -5.578 -4.766 -4.02 1 94.19 20 PRO B O 1
ATOM 840 N N . TYR B 1 21 ? -4.973 -6.211 -5.551 1 93.19 21 TYR B N 1
ATOM 841 C CA . TYR B 1 21 ? -5.562 -5.543 -6.703 1 93.19 21 TYR B CA 1
ATOM 842 C C . TYR B 1 21 ? -6.051 -6.559 -7.73 1 93.19 21 TYR B C 1
ATOM 844 O O . TYR B 1 21 ? -5.25 -7.133 -8.477 1 93.19 21 TYR B O 1
ATOM 852 N N . LYS B 1 22 ? -7.367 -6.75 -7.84 1 90.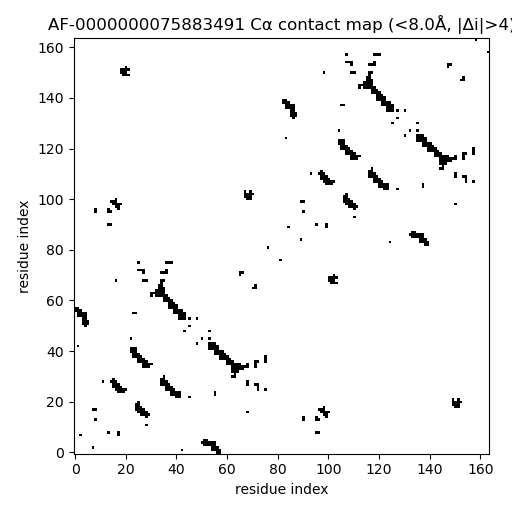75 22 LYS B N 1
ATOM 853 C CA . LYS B 1 22 ? -7.949 -7.723 -8.758 1 90.75 22 LYS B CA 1
ATOM 854 C C . LYS B 1 22 ? -7.27 -9.086 -8.617 1 90.75 22 LYS B C 1
ATOM 856 O O . LYS B 1 22 ? -7.328 -9.711 -7.559 1 90.75 22 LYS B O 1
ATOM 861 N N . ASP B 1 23 ? -6.516 -9.516 -9.648 1 89.75 23 ASP B N 1
ATOM 862 C CA . ASP B 1 23 ? -5.867 -10.82 -9.641 1 89.75 23 ASP B CA 1
ATOM 863 C C . ASP B 1 23 ? -4.395 -10.711 -9.25 1 89.75 23 ASP B C 1
ATOM 865 O O . ASP B 1 23 ? -3.621 -11.648 -9.445 1 89.75 23 ASP B O 1
ATOM 869 N N . TRP B 1 24 ? -4.047 -9.562 -8.758 1 92.88 24 TRP B N 1
ATOM 870 C CA . TRP B 1 24 ? -2.639 -9.32 -8.453 1 92.88 24 TRP B CA 1
ATOM 871 C C . TRP B 1 24 ? -2.459 -8.922 -6.992 1 92.88 24 TRP B C 1
ATOM 873 O O . TRP B 1 24 ? -3.434 -8.617 -6.301 1 92.88 24 TRP B O 1
ATOM 883 N N . VAL B 1 25 ? -1.243 -9.055 -6.543 1 95 25 VAL B N 1
ATOM 884 C CA . VAL B 1 25 ? -0.788 -8.422 -5.312 1 95 25 VAL B CA 1
ATOM 885 C C . VAL B 1 25 ? 0.482 -7.617 -5.582 1 95 25 VAL B C 1
ATOM 887 O O . VAL B 1 25 ? 1.43 -8.125 -6.184 1 95 25 VAL B O 1
ATOM 890 N N . ILE B 1 26 ? 0.446 -6.32 -5.219 1 96.56 26 ILE B N 1
ATOM 891 C CA . ILE B 1 26 ? 1.622 -5.461 -5.309 1 96.56 26 ILE B CA 1
ATOM 892 C C . ILE B 1 26 ? 2.248 -5.297 -3.926 1 96.56 26 ILE B C 1
ATOM 894 O O . ILE B 1 26 ? 1.551 -4.996 -2.953 1 96.56 26 ILE B O 1
ATOM 898 N N . VAL B 1 27 ? 3.547 -5.562 -3.801 1 97 27 VAL B N 1
ATOM 899 C CA . VAL B 1 27 ? 4.254 -5.367 -2.541 1 97 27 VAL B CA 1
ATOM 900 C C . VAL B 1 27 ? 5.348 -4.316 -2.719 1 97 27 VAL B C 1
ATOM 902 O O . VAL B 1 27 ? 6.223 -4.461 -3.578 1 97 27 VAL B O 1
ATOM 905 N N . ALA B 1 28 ? 5.203 -3.248 -2.012 1 96.69 28 ALA B N 1
ATOM 906 C CA . ALA B 1 28 ? 6.273 -2.26 -1.912 1 96.69 28 ALA B CA 1
ATOM 907 C C . ALA B 1 28 ? 6.969 -2.342 -0.557 1 96.69 28 ALA B C 1
ATOM 909 O O . ALA B 1 28 ? 6.312 -2.338 0.487 1 96.69 28 ALA B O 1
ATOM 910 N N . SER B 1 29 ? 8.289 -2.414 -0.549 1 94.88 29 SER B N 1
ATOM 911 C CA . SER B 1 29 ? 9.047 -2.564 0.688 1 94.88 29 SER B CA 1
ATOM 912 C C . SER B 1 29 ? 10.43 -1.927 0.571 1 94.88 29 SER B C 1
ATOM 914 O O . SER B 1 29 ? 10.844 -1.533 -0.521 1 94.88 29 SER B O 1
ATOM 916 N N . ASN B 1 30 ? 10.977 -1.751 1.764 1 91.25 30 ASN B N 1
ATOM 917 C CA . ASN B 1 30 ? 12.359 -1.283 1.784 1 91.25 30 ASN B CA 1
ATOM 918 C C . ASN B 1 30 ? 13.352 -2.447 1.742 1 91.25 30 ASN B C 1
ATOM 920 O O . ASN B 1 30 ? 13.258 -3.373 2.549 1 91.25 30 ASN B O 1
ATOM 924 N N . GLY B 1 31 ? 14.18 -2.418 0.743 1 83.62 31 GLY B N 1
ATOM 925 C CA . GLY B 1 31 ? 15.281 -3.365 0.691 1 83.62 31 GLY B CA 1
ATOM 926 C C . GLY B 1 31 ? 16.625 -2.723 0.945 1 83.62 31 GLY B C 1
ATOM 927 O 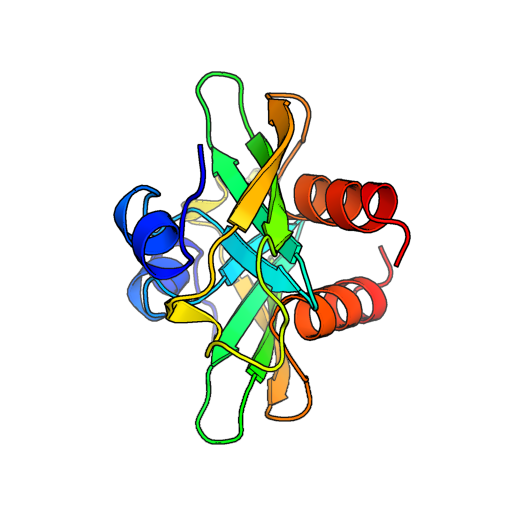O . GLY B 1 31 ? 16.703 -1.578 1.396 1 83.62 31 GLY B O 1
ATOM 928 N N . TYR B 1 32 ? 17.672 -3.479 0.741 1 82.81 32 TYR B N 1
ATOM 929 C CA . TYR B 1 32 ? 19.031 -3.039 1.018 1 82.81 32 TYR B CA 1
ATOM 930 C C . TYR B 1 32 ? 19.422 -1.867 0.122 1 82.81 32 TYR B C 1
ATOM 932 O O . TYR B 1 32 ? 20.188 -0.999 0.525 1 82.81 32 TYR B O 1
ATOM 940 N N . LYS B 1 33 ? 18.891 -1.809 -1.075 1 83.75 33 LYS B N 1
ATOM 941 C CA . LYS B 1 33 ? 19.281 -0.792 -2.047 1 83.75 33 LYS B CA 1
ATOM 942 C C . LYS B 1 33 ? 18.25 0.322 -2.127 1 83.75 33 LYS B C 1
ATOM 944 O O . LYS B 1 33 ? 18.375 1.235 -2.947 1 83.75 33 LYS B O 1
ATOM 949 N N . GLY B 1 34 ? 17.172 0.215 -1.255 1 88.06 34 GLY B N 1
ATOM 950 C CA . GLY B 1 34 ? 16.125 1.222 -1.33 1 88.06 34 GLY B CA 1
ATOM 951 C C . GLY B 1 34 ? 14.734 0.628 -1.46 1 88.06 34 GLY B C 1
ATOM 952 O O . GLY B 1 34 ? 14.484 -0.495 -1.015 1 88.06 34 GLY B O 1
ATOM 953 N N . THR B 1 35 ? 13.914 1.394 -2.031 1 92.38 35 THR B N 1
ATOM 954 C CA . THR B 1 35 ? 12.539 0.947 -2.209 1 92.38 35 THR B CA 1
ATOM 955 C C . THR B 1 35 ? 12.438 -0.067 -3.344 1 92.38 35 THR B C 1
ATOM 957 O O . THR B 1 35 ? 12.977 0.154 -4.43 1 92.38 35 THR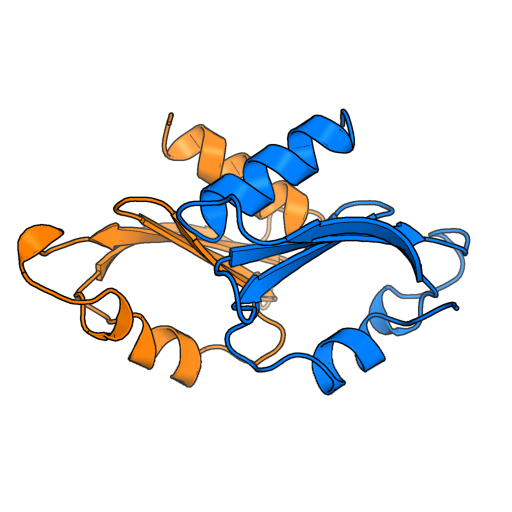 B O 1
ATOM 960 N N . GLU B 1 36 ? 11.773 -1.119 -3.016 1 93.5 36 GLU B N 1
ATOM 961 C CA . GLU B 1 36 ? 11.578 -2.203 -3.977 1 93.5 36 GLU B CA 1
ATOM 962 C C . GLU B 1 36 ? 10.102 -2.5 -4.188 1 93.5 36 GLU B C 1
ATOM 964 O O . GLU B 1 36 ? 9.266 -2.16 -3.344 1 93.5 36 GLU B O 1
ATOM 969 N N . VAL B 1 37 ? 9.844 -3.113 -5.383 1 95.69 37 VAL B N 1
ATOM 970 C CA . VAL B 1 37 ? 8.461 -3.492 -5.66 1 95.69 37 VAL B CA 1
ATOM 971 C C . VAL B 1 37 ? 8.422 -4.91 -6.223 1 95.69 37 VAL B C 1
ATOM 973 O O . VAL B 1 37 ? 9.305 -5.309 -6.988 1 95.69 37 VAL B O 1
ATOM 976 N N . GLU B 1 38 ? 7.512 -5.66 -5.758 1 95.88 38 GLU B N 1
ATOM 977 C CA . GLU B 1 38 ? 7.199 -6.984 -6.285 1 95.88 38 GLU B CA 1
ATOM 978 C C . GLU B 1 38 ? 5.75 -7.066 -6.758 1 95.88 38 GLU B C 1
ATOM 980 O O . GLU B 1 38 ? 4.855 -6.484 -6.137 1 95.88 38 GLU B O 1
ATOM 985 N N . ILE B 1 39 ? 5.559 -7.797 -7.855 1 96.25 39 ILE B N 1
ATOM 986 C CA . ILE B 1 39 ? 4.219 -8.031 -8.383 1 96.25 39 ILE B CA 1
ATOM 987 C C . ILE B 1 39 ? 3.938 -9.539 -8.414 1 96.25 39 ILE B C 1
ATOM 989 O O . ILE B 1 39 ? 4.742 -10.312 -8.93 1 96.25 39 ILE B O 1
ATOM 993 N N . TYR B 1 40 ? 2.795 -9.883 -7.77 1 94.56 40 TYR B N 1
ATOM 994 C CA . TYR B 1 40 ? 2.342 -11.266 -7.754 1 94.56 40 TYR B CA 1
ATOM 995 C C . TYR B 1 40 ? 1.042 -11.43 -8.531 1 94.56 40 TYR B C 1
ATOM 997 O O . TYR B 1 40 ? 0.188 -10.539 -8.516 1 94.56 40 TYR B O 1
ATOM 1005 N N . GLU B 1 41 ? 0.883 -12.555 -9.172 1 92.94 41 GLU B N 1
ATOM 1006 C CA . GLU B 1 41 ? -0.342 -12.875 -9.898 1 92.94 41 GLU B CA 1
ATOM 1007 C C . GLU B 1 41 ? -0.974 -14.156 -9.375 1 92.94 41 GLU B C 1
ATOM 1009 O O . GLU B 1 41 ? -0.27 -15.117 -9.055 1 92.94 41 GLU B O 1
ATOM 1014 N N . THR B 1 42 ? -2.311 -14.07 -9.273 1 89 42 THR B N 1
ATOM 1015 C CA . THR B 1 42 ? -3.025 -15.234 -8.773 1 89 42 THR B CA 1
ATOM 1016 C C . THR B 1 42 ? -2.73 -16.453 -9.633 1 89 42 THR B C 1
ATOM 1018 O O . THR B 1 42 ? -2.684 -16.375 -10.859 1 89 42 THR B O 1
ATOM 1021 N N . ALA B 1 43 ? -2.457 -17.5 -8.898 1 82.38 43 ALA B N 1
ATOM 1022 C CA . ALA B 1 43 ? -2.277 -18.797 -9.555 1 82.38 43 ALA B CA 1
ATOM 1023 C C . ALA B 1 43 ? -3.6 -19.562 -9.648 1 82.38 43 ALA B C 1
ATOM 1025 O O . ALA B 1 43 ? -3.703 -20.562 -10.359 1 82.38 43 ALA B O 1
ATOM 1026 N N . ASP B 1 44 ? -4.508 -19.078 -8.789 1 74.88 44 ASP B N 1
ATOM 1027 C CA . ASP B 1 44 ? -5.801 -19.75 -8.703 1 74.88 44 ASP B CA 1
ATOM 1028 C C . ASP B 1 44 ? -6.898 -18.922 -9.367 1 74.88 44 ASP B C 1
ATOM 1030 O O . ASP B 1 44 ? -6.688 -17.766 -9.703 1 74.88 44 ASP B O 1
ATOM 1034 N N . SER B 1 45 ? -7.965 -19.656 -9.594 1 63.62 45 SER B N 1
ATOM 1035 C CA . SER B 1 45 ? -9.133 -18.922 -10.055 1 63.62 45 SER B CA 1
ATOM 1036 C C . SER B 1 45 ? -9.758 -18.109 -8.93 1 63.62 45 SER B C 1
ATOM 1038 O O . SER B 1 45 ? -9.703 -18.5 -7.762 1 63.62 45 SER B O 1
ATOM 1040 N N . LEU B 1 46 ? -10.102 -16.812 -9.148 1 59.44 46 LEU B N 1
ATOM 1041 C CA . LEU B 1 46 ? -10.695 -15.898 -8.18 1 59.44 46 LEU B CA 1
ATOM 1042 C C . LEU B 1 46 ? -11.891 -16.547 -7.484 1 59.44 46 LEU B C 1
ATOM 1044 O O . LEU B 1 46 ? -12.18 -16.234 -6.328 1 59.44 46 LEU B O 1
ATOM 1048 N N . GLU B 1 47 ? -12.602 -17.359 -8.172 1 59.94 47 GLU B N 1
ATOM 1049 C CA . GLU B 1 47 ? -13.852 -17.938 -7.691 1 59.94 47 GLU B CA 1
ATOM 1050 C C . GLU B 1 47 ? -13.594 -18.953 -6.582 1 59.94 47 GLU B C 1
ATOM 1052 O O . GLU B 1 47 ? -14.492 -19.25 -5.793 1 59.94 47 GLU B O 1
ATOM 1057 N N . GLU B 1 48 ? -12.492 -19.375 -6.508 1 54.44 48 GLU B N 1
ATOM 1058 C CA . GLU B 1 48 ? -12.289 -20.547 -5.664 1 54.44 48 GLU B CA 1
ATOM 1059 C C . GLU B 1 48 ? -11.867 -20.141 -4.254 1 54.44 48 GLU B C 1
ATOM 1061 O O . GLU B 1 48 ? -12.227 -20.797 -3.277 1 54.44 48 GLU B O 1
ATOM 1066 N N . PHE B 1 49 ? -11.047 -19.172 -4.207 1 54.25 49 PHE B N 1
ATOM 1067 C CA . PHE B 1 49 ? -10.469 -18.953 -2.889 1 54.25 49 PHE B CA 1
ATOM 1068 C C . PHE B 1 49 ? -10.68 -17.5 -2.451 1 54.25 49 PHE B C 1
ATOM 1070 O O . PHE B 1 49 ? -10.703 -16.594 -3.283 1 54.25 49 PHE B O 1
ATOM 1077 N N . GLU B 1 50 ? -11.008 -17.469 -1.182 1 59 50 GLU B N 1
ATOM 1078 C CA . GLU B 1 50 ? -10.984 -16.141 -0.565 1 59 50 GLU B CA 1
ATOM 1079 C C . GLU B 1 50 ? -9.578 -15.555 -0.595 1 59 50 GLU B C 1
ATOM 1081 O O . GLU B 1 50 ? -8.586 -16.297 -0.629 1 59 50 GLU B O 1
ATOM 1086 N N . ASN B 1 51 ? -9.367 -14.312 -0.747 1 62.84 51 ASN B N 1
ATOM 1087 C CA . ASN B 1 51 ? -8.141 -13.57 -0.982 1 62.84 51 ASN B CA 1
ATOM 1088 C C . ASN B 1 51 ? -7.027 -14 -0.029 1 62.84 51 ASN B C 1
ATOM 1090 O O . ASN B 1 51 ? -5.891 -14.219 -0.45 1 62.84 51 ASN B O 1
ATOM 1094 N N . PHE B 1 52 ? -7.305 -14.406 1.099 1 70.5 52 PHE B N 1
ATOM 1095 C CA . PHE B 1 52 ? -6.266 -14.617 2.1 1 70.5 52 PHE B CA 1
ATOM 1096 C C . PHE B 1 52 ? -5.543 -15.938 1.859 1 70.5 52 PHE B C 1
ATOM 1098 O O . PHE B 1 52 ? -4.34 -16.047 2.098 1 70.5 52 PHE B O 1
ATOM 1105 N N . GLU B 1 53 ? -6.23 -16.891 1.203 1 76.25 53 GLU B N 1
ATOM 1106 C CA . GLU B 1 53 ? -5.625 -18.203 1.002 1 76.25 53 GLU B CA 1
ATOM 1107 C C . GLU B 1 53 ? -5.301 -18.438 -0.47 1 76.25 53 GLU B C 1
ATOM 1109 O O . GLU B 1 53 ? -4.777 -19.5 -0.833 1 76.25 53 GLU B O 1
ATOM 1114 N N . ARG B 1 54 ? -5.527 -17.453 -1.192 1 82.81 54 ARG B N 1
ATOM 1115 C CA . ARG B 1 54 ? -5.258 -17.594 -2.619 1 82.81 54 ARG B CA 1
ATOM 1116 C C . ARG B 1 54 ? -3.758 -17.641 -2.893 1 82.81 54 ARG B C 1
ATOM 1118 O O . ARG B 1 54 ? -2.984 -16.922 -2.268 1 82.81 54 ARG B O 1
ATOM 1125 N N . ARG B 1 55 ? -3.465 -18.531 -3.77 1 88.12 55 ARG B N 1
ATOM 1126 C CA . ARG B 1 55 ? -2.059 -18.688 -4.121 1 88.12 55 ARG B CA 1
ATOM 1127 C C . ARG B 1 55 ? -1.641 -17.672 -5.176 1 88.12 55 ARG B C 1
ATOM 1129 O O . ARG B 1 55 ? -2.391 -17.406 -6.117 1 88.12 55 ARG B O 1
ATOM 1136 N N . PHE B 1 56 ? -0.453 -17.156 -4.953 1 92 56 PHE B N 1
ATOM 1137 C CA . PHE B 1 56 ? 0.108 -16.188 -5.879 1 92 56 PHE B CA 1
ATOM 1138 C C . PHE B 1 56 ? 1.523 -16.578 -6.289 1 92 56 PHE B C 1
ATOM 1140 O O . PHE B 1 56 ? 2.283 -17.109 -5.477 1 92 56 PHE B O 1
ATOM 1147 N N . ASP B 1 57 ? 1.835 -16.297 -7.582 1 93.12 57 ASP B N 1
ATOM 1148 C CA . ASP B 1 57 ? 3.199 -16.406 -8.086 1 93.12 57 ASP B CA 1
ATOM 1149 C C . ASP B 1 57 ? 3.816 -15.039 -8.336 1 93.12 57 ASP B C 1
ATOM 1151 O O . ASP B 1 57 ? 3.182 -14.164 -8.93 1 93.12 57 ASP B O 1
ATOM 1155 N N . ARG B 1 58 ? 5.074 -14.875 -7.793 1 94 58 ARG B N 1
ATOM 1156 C CA . ARG B 1 58 ? 5.773 -13.633 -8.109 1 94 58 ARG B CA 1
ATOM 1157 C C . ARG B 1 58 ? 6.125 -13.57 -9.594 1 94 58 ARG B C 1
ATOM 1159 O O . ARG B 1 58 ? 6.801 -14.461 -10.117 1 94 58 ARG B O 1
ATOM 1166 N N . ILE B 1 59 ? 5.727 -12.539 -10.289 1 93.12 59 ILE B N 1
ATOM 1167 C CA . ILE B 1 59 ? 5.969 -12.469 -11.727 1 93.12 59 ILE B CA 1
ATOM 1168 C C . ILE B 1 59 ? 6.973 -11.352 -12.023 1 93.12 59 ILE B C 1
ATOM 1170 O O . ILE B 1 59 ? 7.527 -11.289 -13.125 1 93.12 59 ILE B O 1
ATOM 1174 N N . TYR B 1 60 ? 7.172 -10.43 -11.117 1 92 60 TYR B N 1
ATOM 1175 C CA . TYR B 1 60 ? 8.133 -9.352 -11.32 1 92 60 TYR B CA 1
ATOM 1176 C C . TYR B 1 60 ? 8.727 -8.891 -9.992 1 92 60 TYR B C 1
ATOM 1178 O O . TYR B 1 60 ? 8.039 -8.891 -8.969 1 92 60 TYR B O 1
ATOM 1186 N N . GLN B 1 61 ? 9.961 -8.547 -9.93 1 90.12 61 GLN B N 1
ATOM 1187 C CA . GLN B 1 61 ? 10.648 -7.891 -8.812 1 90.12 61 GLN B CA 1
ATOM 1188 C C . GLN B 1 61 ? 11.641 -6.852 -9.312 1 90.12 61 GLN B C 1
ATOM 1190 O O . GLN B 1 61 ? 12.461 -7.137 -10.195 1 90.12 61 GLN B O 1
ATOM 1195 N N . GLU B 1 62 ? 11.398 -5.648 -8.961 1 81.75 62 GLU B N 1
ATOM 1196 C CA . GLU B 1 62 ? 12.344 -4.574 -9.273 1 81.75 62 GLU B CA 1
ATOM 1197 C C . GLU B 1 62 ? 12.898 -3.941 -8 1 81.75 62 GLU B C 1
ATOM 1199 O O . GLU B 1 62 ? 12.133 -3.48 -7.148 1 81.75 62 GLU B O 1
ATOM 1204 N N . ALA B 1 63 ? 14.211 -3.977 -7.793 1 69.62 63 ALA B N 1
ATOM 1205 C CA . ALA B 1 63 ? 14.844 -3.516 -6.562 1 69.62 63 ALA B CA 1
ATOM 1206 C C . ALA B 1 63 ? 15.633 -2.229 -6.801 1 69.62 63 ALA B C 1
ATOM 1208 O O . ALA B 1 63 ? 16.391 -2.125 -7.77 1 69.62 63 ALA B O 1
ATOM 1209 N N . GLY B 1 64 ? 15.312 -1.316 -5.918 1 68 64 GLY B N 1
ATOM 1210 C CA . GLY B 1 64 ? 16.297 -0.293 -5.629 1 68 64 GLY B CA 1
ATOM 1211 C C . GLY B 1 64 ? 16.141 0.955 -6.477 1 68 64 GLY B C 1
ATOM 1212 O O . GLY B 1 64 ? 16.953 1.868 -6.414 1 68 64 GLY B O 1
ATOM 1213 N N . ARG B 1 65 ? 15.023 1.115 -7.125 1 78.94 65 ARG B N 1
ATOM 1214 C CA . ARG B 1 65 ? 15.125 2.221 -8.07 1 78.94 65 ARG B CA 1
ATOM 1215 C C . ARG B 1 65 ? 14.07 3.287 -7.785 1 78.94 65 ARG B C 1
ATOM 1217 O O . ARG B 1 65 ? 14.07 4.348 -8.414 1 78.94 65 ARG B O 1
ATOM 1224 N N . PHE B 1 66 ? 13.352 3.045 -6.719 1 91.56 66 PHE B N 1
ATOM 1225 C CA . PHE B 1 66 ? 12.242 3.982 -6.594 1 91.56 66 PHE B CA 1
ATOM 1226 C C . PHE B 1 66 ? 12.484 4.961 -5.449 1 91.56 66 PHE B C 1
ATOM 1228 O O . PHE B 1 66 ? 13.07 4.594 -4.43 1 91.56 66 PHE B O 1
ATOM 1235 N N . GLU B 1 67 ? 12.094 6.113 -5.613 1 89.56 67 GLU B N 1
ATOM 1236 C CA . GLU B 1 67 ? 12.258 7.164 -4.613 1 89.56 67 GLU B CA 1
ATOM 1237 C C . GLU B 1 67 ? 11.461 6.852 -3.35 1 89.56 67 GLU B C 1
ATOM 1239 O O . GLU B 1 67 ? 11.914 7.137 -2.238 1 89.56 67 GLU B O 1
ATOM 1244 N N . ASP B 1 68 ? 10.266 6.379 -3.459 1 92.38 68 ASP B N 1
ATOM 1245 C CA . ASP B 1 68 ? 9.406 6.02 -2.338 1 92.38 68 ASP B CA 1
ATOM 1246 C C . ASP B 1 68 ? 8.406 4.941 -2.742 1 92.38 68 ASP B C 1
ATOM 1248 O O . ASP B 1 68 ? 8.414 4.469 -3.881 1 92.38 68 ASP B O 1
ATOM 1252 N N . PHE B 1 69 ? 7.523 4.523 -1.834 1 95.19 69 PHE B N 1
ATOM 1253 C CA . PHE B 1 69 ? 6.582 3.439 -2.086 1 95.19 69 PHE B CA 1
ATOM 1254 C C . PHE B 1 69 ? 5.586 3.83 -3.172 1 95.19 69 PHE B C 1
ATOM 1256 O O . PHE B 1 69 ? 5.215 3.002 -4.008 1 95.19 69 PHE B O 1
ATOM 1263 N N . GLY B 1 70 ? 5.074 5.078 -3.129 1 95.75 70 GLY B N 1
ATOM 1264 C CA . GLY B 1 70 ? 4.098 5.523 -4.109 1 95.75 70 GLY B CA 1
ATOM 1265 C C . GLY B 1 70 ? 4.586 5.398 -5.539 1 95.75 70 GLY B C 1
ATOM 1266 O O . GLY B 1 70 ? 3.852 4.93 -6.41 1 95.75 70 GLY B O 1
ATOM 1267 N N . HIS B 1 71 ? 5.812 5.816 -5.824 1 94.69 71 HIS B N 1
ATOM 1268 C CA . HIS B 1 71 ? 6.375 5.676 -7.16 1 94.69 71 HIS B CA 1
ATOM 1269 C C . HIS B 1 71 ? 6.473 4.207 -7.566 1 94.69 71 HIS B C 1
ATOM 1271 O O . HIS B 1 71 ? 6.211 3.857 -8.719 1 94.69 71 HIS B O 1
ATOM 1277 N N . ALA B 1 72 ? 6.91 3.4 -6.613 1 95.19 72 ALA B N 1
ATOM 1278 C CA . ALA B 1 72 ? 7.008 1.969 -6.879 1 95.19 72 ALA B CA 1
ATOM 1279 C C . ALA B 1 72 ? 5.645 1.382 -7.234 1 95.19 72 ALA B C 1
ATOM 1281 O O . ALA B 1 72 ? 5.523 0.61 -8.188 1 95.19 72 ALA B O 1
ATOM 1282 N N . VAL B 1 73 ? 4.625 1.754 -6.5 1 96.69 73 VAL B N 1
ATOM 1283 C CA . VAL B 1 73 ? 3.273 1.242 -6.699 1 96.69 73 VAL B CA 1
ATOM 1284 C C . VAL B 1 73 ? 2.721 1.745 -8.031 1 96.69 73 VAL B C 1
ATOM 1286 O O . VAL B 1 73 ? 2.102 0.985 -8.781 1 96.69 73 VAL B O 1
ATOM 1289 N N . LYS B 1 74 ? 2.953 3.02 -8.352 1 94.88 74 LYS B N 1
ATOM 1290 C CA . LYS B 1 74 ? 2.541 3.545 -9.648 1 94.88 74 LYS B CA 1
ATOM 1291 C C . LYS B 1 74 ? 3.166 2.748 -10.789 1 94.88 74 LYS B C 1
ATOM 1293 O O . LYS B 1 74 ? 2.484 2.393 -11.758 1 94.88 74 LYS B O 1
ATOM 1298 N N . TRP B 1 75 ? 4.422 2.549 -10.664 1 94.31 75 TRP B N 1
ATOM 1299 C CA . TRP B 1 75 ? 5.133 1.767 -11.672 1 94.31 75 TRP B CA 1
ATOM 1300 C C . TRP B 1 75 ? 4.508 0.383 -11.828 1 94.31 75 TRP B C 1
ATOM 1302 O O . TRP B 1 75 ? 4.344 -0.109 -12.945 1 94.31 75 TRP B O 1
ATOM 1312 N N . ALA B 1 76 ? 4.195 -0.293 -10.703 1 95.62 76 ALA B N 1
ATOM 1313 C CA . ALA B 1 76 ? 3.59 -1.622 -10.734 1 95.62 76 ALA B CA 1
ATOM 1314 C C . ALA B 1 76 ? 2.248 -1.601 -11.461 1 95.62 76 ALA B C 1
ATOM 1316 O O . ALA 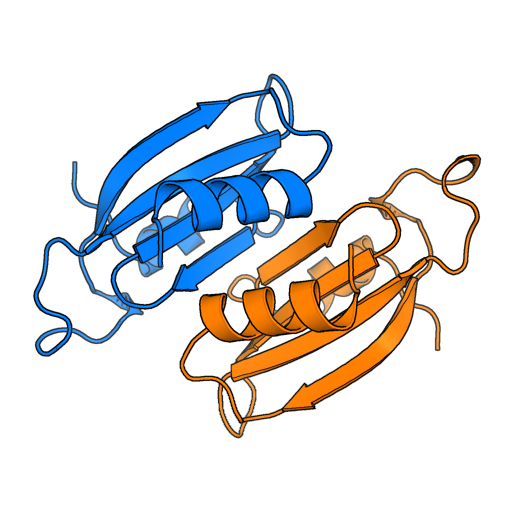B 1 76 ? 1.95 -2.496 -12.25 1 95.62 76 ALA B O 1
ATOM 1317 N N . PHE B 1 77 ? 1.395 -0.554 -11.18 1 95.44 77 PHE B N 1
ATOM 1318 C CA . PHE B 1 77 ? 0.121 -0.42 -11.875 1 95.44 77 PHE B CA 1
ATOM 1319 C C . PHE B 1 77 ? 0.337 -0.314 -13.383 1 95.44 77 PHE B C 1
ATOM 1321 O O . PHE B 1 77 ? -0.4 -0.917 -14.164 1 95.44 77 PHE B O 1
ATOM 1328 N N . GLU B 1 78 ? 1.309 0.496 -13.734 1 93.56 78 GLU B N 1
ATOM 1329 C CA . GLU B 1 78 ? 1.624 0.666 -15.156 1 93.56 78 GLU B CA 1
ATOM 1330 C C . GLU B 1 78 ? 2.08 -0.649 -15.781 1 93.56 78 GLU B C 1
ATOM 1332 O O . GLU B 1 78 ? 1.735 -0.95 -16.922 1 93.56 78 GLU B O 1
ATOM 1337 N N . LYS B 1 79 ? 2.91 -1.393 -15.102 1 93.62 79 LYS B N 1
ATOM 1338 C CA . LYS B 1 79 ? 3.42 -2.67 -15.594 1 93.62 79 LYS B CA 1
ATOM 1339 C C . LYS B 1 79 ? 2.291 -3.678 -15.781 1 93.62 79 LYS B C 1
ATOM 1341 O O . LYS B 1 79 ? 2.307 -4.465 -16.734 1 93.62 79 LYS B O 1
ATOM 1346 N N . ILE B 1 80 ? 1.346 -3.721 -14.812 1 92.62 80 ILE B N 1
ATOM 1347 C CA . ILE B 1 80 ? 0.203 -4.625 -14.883 1 92.62 80 ILE B CA 1
ATOM 1348 C C . ILE B 1 80 ? -0.683 -4.242 -16.062 1 92.62 80 ILE B C 1
ATOM 1350 O O . ILE B 1 80 ? -1.226 -5.113 -16.75 1 92.62 80 ILE B O 1
ATOM 1354 N N . GLY B 1 81 ? -0.704 -2.912 -16.5 1 83.69 81 GLY B N 1
ATOM 1355 C CA . GLY B 1 81 ? -1.467 -2.457 -17.641 1 83.69 81 GLY B CA 1
ATOM 1356 C C . GLY B 1 81 ? -2.957 -2.377 -17.375 1 83.69 81 GLY B C 1
ATOM 1357 O O . GLY B 1 81 ? -3.766 -2.477 -18.312 1 83.69 81 GLY B O 1
ATOM 1358 N N . GLU B 1 82 ? -3.494 -2.473 -16.203 1 69.75 82 GLU B N 1
ATOM 1359 C CA . GLU B 1 82 ? -4.918 -2.406 -15.883 1 69.75 82 GLU B CA 1
ATOM 1360 C C . GLU B 1 82 ? -5.219 -1.224 -14.969 1 69.75 82 GLU B C 1
ATOM 1362 O O . GLU B 1 82 ? -4.367 -0.811 -14.18 1 69.75 82 GLU B O 1
#

Radius of gyration: 15.11 Å; Cα contacts (8 Å, |Δi|>4): 354; chains: 2; bounding box: 37×42×33 Å

Sequence (164 aa):
MTTTLEKLYDIYPATASIIPYKDWVIVASNGYKGTEVEIYETADSLEEFENFERRFDRIYQEAGRFEDFGHAVKWAFEKIGEMTTTLEKLYDIYPATASIIPYKDWVIVASNGYKGTEVEIYETADSLEEFENFERRFDRIYQEAGRFEDFGHAVKWAFEKIGE

Solvent-accessible surface area (backbone atoms only — not comparable to full-atom values): 8832 Å² total; per-residue (Å²): 122,74,44,30,49,54,52,51,63,67,72,46,60,65,81,28,21,56,32,47,32,94,63,32,36,40,37,30,35,80,51,96,68,33,26,23,30,35,36,25,34,51,73,54,65,77,87,74,40,61,72,55,73,29,38,26,33,74,76,46,76,51,77,38,78,32,91,34,43,34,56,33,51,52,50,50,42,58,72,71,68,109,121,74,46,29,49,55,54,51,63,68,73,44,61,64,80,28,20,55,32,46,33,92,62,32,36,39,36,30,36,79,52,97,68,33,28,22,31,36,36,27,34,52,74,52,63,76,87,75,41,62,70,54,73,30,36,25,33,74,76,46,76,52,76,37,77,32,92,34,42,35,56,33,50,51,49,50,41,60,72,71,69,111

Nearest PDB structures (foldseek):
  3ijt-assembly1_A  TM=4.180E-01  e=9.891E-01  Streptococcus mutans
  4or8-assembly1_B  TM=4.527E-01  e=7.919E-01  Marburg virus - Musoke, Kenya, 1980
  8e4g-assembly1_P  TM=6.257E-01  e=3.552E+00  Escherichia phage T7
  4rew-assembly1_A  TM=3.650E-01  e=2.277E+00  Homo sapiens
  3ijt-assembly1_A  TM=4.180E-01  e=1.057E+00  Streptococcus mutans

Foldseek 3Di:
DKDAQQVVPVPADPPWDWDDDDQKIWIWDADPQGIKIWMWGFPDDPVPDDRGGTIIDTDDIDPRDDPDRVRRVVVVCVVVVD/DKDAQQVVPVPADPPWDWDDDDQKIWIWDADPQGIKIWMWGFPDDPVPDDRGGTIIDTDDIDPRDDPDRVRNVVVVCVVVVD